Protein AF-A0A949DG26-F1 (afdb_monomer_lite)

Secondary structure (DSSP, 8-state):
----------------------PPPPHHHHHHHHHHHHHHHHHHHHHHHHHHHHHHHHHHHHHHHHHHHHHHHHHHHHSSPPPGGG--TT--EEETTEEEES-PPPPSS--TTSS-EEEEETTTTEEEEEEEES-TT-TTS-SSPPTT-TTTT-EEEEEE--

Structure (mmCIF, N/CA/C/O backbone):
data_AF-A0A949DG26-F1
#
_entry.id   AF-A0A949DG26-F1
#
loop_
_atom_site.group_PDB
_atom_site.id
_atom_site.type_symbol
_atom_site.label_atom_id
_atom_site.label_alt_id
_atom_site.label_comp_id
_atom_site.label_asym_id
_atom_site.label_entity_id
_atom_site.label_seq_id
_atom_site.pdbx_PDB_ins_code
_atom_site.Cartn_x
_atom_site.Cartn_y
_atom_site.Cartn_z
_atom_site.occupancy
_atom_site.B_iso_or_equiv
_atom_site.auth_seq_id
_atom_site.auth_comp_id
_atom_site.auth_asym_id
_atom_site.auth_atom_id
_atom_site.pdbx_PDB_model_num
ATOM 1 N N . MET A 1 1 ? -109.844 -7.809 8.244 1.00 46.94 1 MET A N 1
ATOM 2 C CA . MET A 1 1 ? -109.480 -9.241 8.354 1.00 46.94 1 MET A CA 1
ATOM 3 C C . MET A 1 1 ? -108.054 -9.440 7.848 1.00 46.94 1 MET A C 1
ATOM 5 O O . MET A 1 1 ? -107.765 -8.945 6.774 1.00 46.94 1 MET A O 1
ATOM 9 N N . LYS A 1 2 ? -107.216 -10.126 8.648 1.00 47.28 2 LYS A N 1
ATOM 10 C CA . LYS A 1 2 ? -105.990 -10.901 8.314 1.00 47.28 2 LYS A CA 1
ATOM 11 C C . LYS A 1 2 ? -104.993 -10.264 7.319 1.00 47.28 2 LYS A C 1
ATOM 13 O O . LYS A 1 2 ? -105.236 -10.228 6.126 1.00 47.28 2 LYS A O 1
ATOM 18 N N . LYS A 1 3 ? -103.855 -9.717 7.774 1.00 58.53 3 LYS A N 1
ATOM 19 C CA . LYS A 1 3 ? -102.582 -10.444 8.031 1.00 58.53 3 LYS A CA 1
ATOM 20 C C . LYS A 1 3 ? -102.345 -11.618 7.069 1.00 58.53 3 LYS A C 1
ATOM 22 O O . LYS A 1 3 ? -102.968 -12.656 7.255 1.00 58.53 3 LYS A O 1
ATOM 27 N N . ASN A 1 4 ? -101.363 -11.502 6.173 1.00 44.09 4 ASN A N 1
ATOM 28 C CA . ASN A 1 4 ? -100.144 -12.325 6.207 1.00 44.09 4 ASN A CA 1
ATOM 29 C C . ASN A 1 4 ? -99.336 -12.180 4.916 1.00 44.09 4 ASN A C 1
ATOM 31 O O . ASN A 1 4 ? -99.699 -12.735 3.886 1.00 44.09 4 ASN A O 1
ATOM 35 N N . GLN A 1 5 ? -98.157 -11.583 5.039 1.00 58.50 5 GLN A N 1
ATOM 36 C CA . GLN A 1 5 ? -97.016 -12.001 4.238 1.00 58.50 5 GLN A CA 1
ATOM 37 C C . GLN A 1 5 ? -95.821 -12.096 5.183 1.00 58.50 5 GLN A C 1
ATOM 39 O O . GLN A 1 5 ? -95.075 -11.151 5.421 1.00 58.50 5 GLN A O 1
ATOM 44 N N . LYS A 1 6 ? -95.741 -13.258 5.836 1.00 58.25 6 LYS A N 1
ATOM 45 C CA . LYS A 1 6 ? -94.516 -13.726 6.475 1.00 58.25 6 LYS A CA 1
ATOM 46 C C . LYS A 1 6 ? -93.543 -14.152 5.377 1.00 58.25 6 LYS A C 1
ATOM 48 O O . LYS A 1 6 ? -93.958 -14.682 4.354 1.00 58.25 6 LYS A O 1
ATOM 53 N N . SER A 1 7 ? -92.269 -14.000 5.723 1.00 62.75 7 SER A N 1
ATOM 54 C CA . SER A 1 7 ? -91.075 -14.599 5.129 1.00 62.75 7 SER A CA 1
ATOM 55 C C . SER A 1 7 ? -90.685 -14.108 3.739 1.00 62.75 7 SER A C 1
ATOM 57 O O . SER A 1 7 ? -91.289 -14.496 2.750 1.00 62.75 7 SER A O 1
ATOM 59 N N . ILE A 1 8 ? -89.575 -13.373 3.677 1.00 59.97 8 ILE A N 1
ATOM 60 C CA . ILE A 1 8 ? -88.295 -13.951 3.249 1.00 59.97 8 ILE A CA 1
ATOM 61 C C . ILE A 1 8 ? -87.183 -13.247 4.041 1.00 59.97 8 ILE A C 1
ATOM 63 O O . ILE A 1 8 ? -86.958 -12.047 3.927 1.00 59.97 8 ILE A O 1
ATOM 67 N N . LEU A 1 9 ? -86.530 -14.030 4.895 1.00 66.88 9 LEU A N 1
ATOM 68 C CA . LEU A 1 9 ? -85.245 -13.735 5.514 1.00 66.88 9 LEU A CA 1
ATOM 69 C C . LEU A 1 9 ? -84.156 -14.177 4.532 1.00 66.88 9 LEU A C 1
ATOM 71 O O . LEU A 1 9 ? -84.192 -15.326 4.093 1.00 66.88 9 LEU A O 1
ATOM 75 N N . ARG A 1 10 ? -83.144 -13.347 4.270 1.00 54.38 10 ARG A N 1
ATOM 76 C CA . ARG A 1 10 ? -81.806 -13.838 3.908 1.00 54.38 10 ARG A CA 1
ATOM 77 C C . ARG A 1 10 ? -80.740 -13.009 4.617 1.00 54.38 10 ARG A C 1
ATOM 79 O O . ARG A 1 10 ? -80.402 -11.911 4.203 1.00 54.38 10 ARG A O 1
ATOM 86 N N . GLN A 1 11 ? -80.316 -13.571 5.748 1.00 66.06 11 GLN A N 1
ATOM 87 C CA . GLN A 1 11 ? -78.969 -13.554 6.323 1.00 66.06 11 GLN A CA 1
ATOM 88 C C . GLN A 1 11 ? -78.031 -12.454 5.802 1.00 66.06 11 GLN A C 1
ATOM 90 O O . GLN A 1 11 ? -77.305 -12.649 4.835 1.00 66.06 11 GLN A O 1
ATOM 95 N N . SER A 1 12 ? -77.970 -11.345 6.536 1.00 58.94 12 SER A N 1
ATOM 96 C CA . SER A 1 12 ? -76.734 -10.576 6.661 1.00 58.94 12 SER A CA 1
ATOM 97 C C . SER A 1 12 ? -76.071 -11.038 7.953 1.00 58.94 12 SER A C 1
ATOM 99 O O . SER A 1 12 ? -76.370 -10.525 9.031 1.00 58.94 12 SER A O 1
ATOM 101 N N . SER A 1 13 ? -75.231 -12.068 7.866 1.00 61.41 13 SER A N 1
ATOM 102 C CA . SER A 1 13 ? -74.290 -12.410 8.930 1.00 61.41 13 SER A CA 1
ATOM 103 C C . SER A 1 13 ? -73.319 -11.239 9.084 1.00 61.41 13 SER A C 1
ATOM 105 O O . SER A 1 13 ? -72.335 -11.144 8.352 1.00 61.41 13 SER A O 1
ATOM 107 N N . GLY A 1 14 ? -73.640 -10.313 9.988 1.00 57.19 14 GLY A N 1
ATOM 108 C CA . GLY A 1 14 ? -72.725 -9.262 10.406 1.00 57.19 14 GLY A CA 1
ATOM 109 C C . GLY A 1 14 ? -71.493 -9.918 11.011 1.00 57.19 14 GLY A C 1
ATOM 110 O O . GLY A 1 14 ? -71.581 -10.549 12.061 1.00 57.19 14 GLY A O 1
ATOM 111 N N . GLN A 1 15 ? -70.358 -9.821 10.323 1.00 64.94 15 GLN A N 1
ATOM 112 C CA . GLN A 1 15 ? -69.081 -10.143 10.937 1.00 64.94 15 GLN A CA 1
ATOM 113 C C . GLN A 1 15 ? -68.825 -9.099 12.026 1.00 64.94 15 GLN A C 1
ATOM 115 O O . GLN A 1 15 ? -68.595 -7.928 11.727 1.00 64.94 15 GLN A O 1
ATOM 120 N N . GLU A 1 16 ? -68.901 -9.517 13.292 1.00 59.78 16 GLU A N 1
ATOM 121 C CA . GLU A 1 16 ? -68.384 -8.731 14.410 1.00 59.78 16 GLU A CA 1
ATOM 122 C C . GLU A 1 16 ? -66.893 -8.482 14.170 1.00 59.78 16 GLU A C 1
ATOM 124 O O . GLU A 1 16 ? -66.065 -9.392 14.273 1.00 59.78 16 GLU A O 1
ATOM 129 N N . ILE A 1 17 ? -66.539 -7.238 13.849 1.00 68.44 17 ILE A N 1
ATOM 130 C CA . ILE A 1 17 ? -65.149 -6.794 13.852 1.00 68.44 17 ILE A CA 1
ATOM 131 C C . ILE A 1 17 ? -64.696 -6.823 15.312 1.00 68.44 17 ILE A C 1
ATOM 133 O O . ILE A 1 17 ? -64.962 -5.901 16.083 1.00 68.44 17 ILE A O 1
ATOM 137 N N . LYS A 1 18 ? -64.045 -7.923 15.713 1.00 67.38 18 LYS A N 1
ATOM 138 C CA . LYS A 1 18 ? -63.362 -8.029 17.005 1.00 67.38 18 LYS A CA 1
ATOM 139 C C . LYS A 1 18 ? -62.350 -6.894 1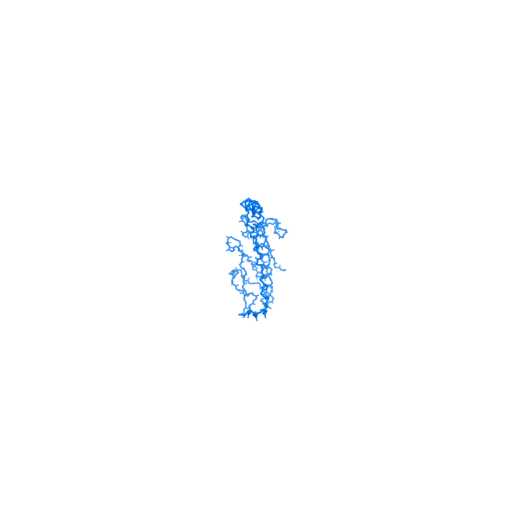7.083 1.00 67.38 18 LYS A C 1
ATOM 141 O O . LYS A 1 18 ? -61.307 -6.937 16.435 1.00 67.38 18 LYS A O 1
ATOM 146 N N . ASN A 1 19 ? -62.683 -5.890 17.887 1.00 67.88 19 ASN A N 1
ATOM 147 C CA . ASN A 1 19 ? -61.826 -4.757 18.183 1.00 67.88 19 ASN A CA 1
ATOM 148 C C . ASN A 1 19 ? -60.618 -5.282 18.976 1.00 67.88 19 ASN A C 1
ATOM 150 O O . ASN A 1 19 ? -60.667 -5.441 20.197 1.00 67.88 19 ASN A O 1
ATOM 154 N N . GLN A 1 20 ? -59.561 -5.665 18.261 1.00 73.56 20 GLN A N 1
ATOM 155 C CA . GLN A 1 20 ? -58.284 -6.050 18.846 1.00 73.56 20 GLN A CA 1
ATOM 156 C C . GLN A 1 20 ? -57.747 -4.806 19.553 1.00 73.56 20 GLN A C 1
ATOM 158 O O . GLN A 1 20 ? -57.401 -3.817 18.908 1.00 73.56 20 GLN A O 1
ATOM 163 N N . LYS A 1 21 ? -57.749 -4.811 20.891 1.00 74.31 21 LYS A N 1
ATOM 164 C CA . LYS A 1 21 ? -57.150 -3.725 21.666 1.00 74.31 21 LYS A CA 1
ATOM 165 C C . LYS A 1 21 ? -55.668 -3.671 21.313 1.00 74.31 21 LYS A C 1
ATOM 167 O O . LYS A 1 21 ? -54.922 -4.571 21.689 1.00 74.31 21 LYS A O 1
ATOM 172 N N . PHE A 1 22 ? -55.257 -2.622 20.610 1.00 69.50 22 PHE A N 1
ATOM 173 C CA . PHE A 1 22 ? -53.847 -2.316 20.426 1.00 69.50 22 PHE A CA 1
ATOM 174 C C . PHE A 1 22 ? -53.247 -2.034 21.802 1.00 69.50 22 PHE A C 1
ATOM 176 O O . PHE A 1 22 ? -53.587 -1.049 22.457 1.00 69.50 22 PHE A O 1
ATOM 183 N N . GLN A 1 23 ? -52.410 -2.953 22.271 1.00 79.69 23 GLN A N 1
ATOM 184 C CA . GLN A 1 23 ? -51.613 -2.754 23.470 1.00 79.69 23 GLN A CA 1
ATOM 185 C C . GLN A 1 23 ? -50.485 -1.781 23.109 1.00 79.69 23 GLN A C 1
ATOM 187 O O . GLN A 1 23 ? -49.727 -2.027 22.173 1.00 79.69 23 GLN A O 1
ATOM 192 N N . GLY A 1 24 ? -50.435 -0.637 23.793 1.00 80.19 24 GLY A N 1
ATOM 193 C CA . GLY A 1 24 ? -49.358 0.341 23.648 1.00 80.19 24 GLY A CA 1
ATOM 194 C C . GLY A 1 24 ? -48.145 -0.042 24.493 1.00 80.19 24 GLY A C 1
ATOM 195 O O . GLY A 1 24 ? -48.296 -0.673 25.538 1.00 80.19 24 GLY A O 1
ATOM 196 N N . PHE A 1 25 ? -46.955 0.363 24.049 1.00 82.62 25 PHE A N 1
ATOM 197 C CA . PHE A 1 25 ? -45.717 0.210 24.813 1.00 82.62 25 PHE A CA 1
ATOM 198 C C . PHE A 1 25 ? -45.762 1.003 26.120 1.00 82.62 25 PHE A C 1
ATOM 200 O O . PHE A 1 25 ? -46.283 2.120 26.178 1.00 82.62 25 PHE A O 1
ATOM 207 N N . THR A 1 26 ? -45.172 0.440 27.169 1.00 91.50 26 THR A N 1
ATOM 208 C CA . THR A 1 26 ? -44.994 1.126 28.449 1.00 91.50 26 THR A CA 1
ATOM 209 C C . THR A 1 26 ? -43.766 2.045 28.415 1.00 91.50 26 THR A C 1
ATOM 211 O O . THR A 1 26 ? -42.779 1.785 27.724 1.00 91.50 26 THR A O 1
ATOM 214 N N . LEU A 1 27 ? -43.785 3.127 29.203 1.00 91.00 27 LEU A N 1
ATOM 215 C CA . LEU A 1 27 ? -42.625 4.022 29.344 1.00 91.00 27 LEU A CA 1
ATOM 216 C C . LEU A 1 27 ? -41.392 3.289 29.891 1.00 91.00 27 LEU A C 1
ATOM 218 O O . LEU A 1 27 ? -40.266 3.606 29.513 1.00 91.00 27 LEU A O 1
ATOM 222 N N . ILE A 1 28 ? -41.607 2.298 30.760 1.00 94.00 28 ILE A N 1
ATOM 223 C CA . ILE A 1 28 ? -40.530 1.497 31.342 1.00 94.00 28 ILE A CA 1
ATOM 224 C C . ILE A 1 28 ? -39.882 0.574 30.301 1.00 94.00 28 ILE A C 1
ATOM 226 O O . ILE A 1 28 ? -38.660 0.445 30.300 1.00 94.00 28 ILE A O 1
ATOM 230 N N . GLU A 1 29 ? -40.657 -0.001 29.372 1.00 91.31 29 GLU A N 1
ATOM 231 C CA . GLU A 1 29 ? -40.110 -0.800 28.264 1.00 91.31 29 GLU A CA 1
ATOM 232 C C . GLU A 1 29 ? -39.201 0.041 27.372 1.00 91.31 29 GLU A C 1
ATOM 234 O O . GLU A 1 29 ? -38.094 -0.387 27.049 1.00 91.31 29 GLU A O 1
ATOM 239 N N . LEU A 1 30 ? -39.613 1.265 27.032 1.00 92.31 30 LEU A N 1
ATOM 240 C CA . LEU A 1 30 ? -38.771 2.164 26.243 1.00 92.31 30 LEU A CA 1
ATOM 241 C C . LEU A 1 30 ? -37.500 2.570 27.011 1.00 92.31 30 LEU A C 1
ATOM 243 O O . LEU A 1 30 ? -36.416 2.626 26.430 1.00 92.31 30 LEU A O 1
ATOM 247 N N . LEU A 1 31 ? -37.618 2.815 28.320 1.00 94.00 31 LEU A N 1
ATOM 248 C CA . LEU A 1 31 ? -36.500 3.221 29.173 1.00 94.00 31 LEU A CA 1
ATOM 249 C C . LEU A 1 31 ? -35.423 2.134 29.254 1.00 94.00 31 LEU A C 1
ATOM 251 O O . LEU A 1 31 ? -34.239 2.426 29.100 1.00 94.00 31 LEU A O 1
ATOM 255 N N . VAL A 1 32 ? -35.813 0.873 29.442 1.00 95.25 32 VAL A N 1
ATOM 256 C CA . VAL A 1 32 ? -34.854 -0.240 29.483 1.00 95.25 32 VAL A CA 1
ATOM 257 C C . VAL A 1 32 ? -34.152 -0.414 28.130 1.00 95.25 32 VAL A C 1
ATOM 259 O O . VAL A 1 32 ? -32.944 -0.648 28.091 1.00 95.25 32 VAL A O 1
ATOM 262 N N . VAL A 1 33 ? -34.863 -0.230 27.014 1.00 95.38 33 VAL A N 1
ATOM 263 C CA . VAL A 1 33 ? -34.288 -0.368 25.665 1.00 95.38 33 VAL A CA 1
ATOM 264 C C . VAL A 1 33 ? -33.201 0.674 25.395 1.00 95.38 33 VAL A C 1
ATOM 266 O O . VAL A 1 33 ? -32.113 0.310 24.948 1.00 95.38 33 VAL A O 1
ATOM 269 N N . ILE A 1 34 ? -33.440 1.952 25.704 1.00 95.19 34 ILE A N 1
ATOM 270 C CA . ILE A 1 34 ? -32.424 2.997 25.481 1.00 95.19 34 ILE A CA 1
ATOM 271 C C . ILE A 1 34 ? -31.197 2.810 26.381 1.00 95.19 34 ILE A C 1
ATOM 273 O O . ILE A 1 34 ? -30.082 3.111 25.958 1.00 95.19 34 ILE A O 1
ATOM 277 N N . VAL A 1 35 ? -31.379 2.253 27.585 1.00 96.19 35 VAL A N 1
ATOM 278 C CA . VAL A 1 35 ? -30.273 1.905 28.487 1.00 96.19 35 VAL A CA 1
ATOM 279 C C . VAL A 1 35 ? -29.420 0.790 27.882 1.00 96.19 35 VAL A C 1
ATOM 281 O O . VAL A 1 35 ? -28.200 0.928 27.808 1.00 96.19 35 VAL A O 1
ATOM 284 N N . ILE A 1 36 ? -30.039 -0.285 27.381 1.00 95.25 36 ILE A N 1
ATOM 285 C CA . ILE A 1 36 ? -29.313 -1.395 26.743 1.00 95.25 36 ILE A CA 1
ATOM 286 C C . ILE A 1 36 ? -28.573 -0.914 25.486 1.00 95.25 36 ILE A C 1
ATOM 288 O O . ILE A 1 36 ? -27.398 -1.238 25.308 1.00 95.25 36 ILE A O 1
ATOM 292 N N . ILE A 1 37 ? -29.218 -0.103 24.639 1.00 95.12 37 ILE A N 1
ATOM 293 C CA . ILE A 1 37 ? -28.587 0.468 23.438 1.00 95.12 37 ILE A CA 1
ATOM 294 C C . ILE A 1 37 ? -27.411 1.377 23.826 1.00 95.12 37 ILE A C 1
ATOM 296 O O . ILE A 1 37 ? -26.352 1.296 23.202 1.00 95.12 37 ILE A O 1
ATOM 300 N N . GLY A 1 38 ? -27.545 2.192 24.877 1.00 94.69 38 GLY A N 1
ATOM 301 C CA . GLY A 1 38 ? -26.464 3.040 25.387 1.00 94.69 38 GLY A CA 1
ATOM 302 C C . GLY A 1 38 ? -25.243 2.236 25.846 1.00 94.69 38 GLY A C 1
ATOM 303 O O . GLY A 1 38 ? -24.111 2.544 25.477 1.00 94.69 38 GLY A O 1
ATOM 304 N N . VAL A 1 39 ? -25.465 1.141 26.578 1.00 93.19 39 VAL A N 1
ATOM 305 C CA . VAL A 1 39 ? -24.379 0.244 27.000 1.00 93.19 39 VAL A CA 1
ATOM 306 C C . VAL A 1 39 ? -23.737 -0.439 25.789 1.00 93.19 39 VAL A C 1
ATOM 308 O O . VAL A 1 39 ? -22.516 -0.412 25.649 1.00 93.19 39 VAL A O 1
ATOM 311 N N . MET A 1 40 ? -24.532 -0.991 24.869 1.00 94.25 40 MET A N 1
ATOM 312 C CA . MET A 1 40 ? -24.018 -1.677 23.675 1.00 94.25 40 MET A CA 1
ATOM 313 C C . MET A 1 40 ? -23.202 -0.756 22.764 1.00 94.25 40 MET A C 1
ATOM 315 O O . MET A 1 40 ? -22.119 -1.129 22.315 1.00 94.25 40 MET A O 1
ATOM 319 N N . THR A 1 41 ? -23.682 0.462 22.519 1.00 91.19 41 THR A N 1
ATOM 320 C CA . THR A 1 41 ? -22.998 1.436 21.652 1.00 91.19 41 THR A CA 1
ATOM 321 C C . THR A 1 41 ? -21.632 1.857 22.194 1.00 91.19 41 THR A C 1
ATOM 323 O O . THR A 1 41 ? -20.705 2.044 21.403 1.00 91.19 41 THR A O 1
ATOM 326 N N . SER A 1 42 ? -21.459 1.913 23.520 1.00 88.56 42 SER A N 1
ATOM 327 C CA . SER A 1 42 ? -20.172 2.255 24.140 1.00 88.56 42 SER A CA 1
ATOM 328 C C . SER A 1 42 ? -19.051 1.248 23.817 1.00 88.56 42 SER A C 1
ATOM 330 O O . SER A 1 42 ? -17.932 1.652 23.499 1.00 88.56 42 SER A O 1
ATOM 332 N N . PHE A 1 43 ? -19.351 -0.057 23.799 1.00 86.31 43 PHE A N 1
ATOM 333 C CA . PHE A 1 43 ? -18.373 -1.111 23.492 1.00 86.31 43 PHE A CA 1
ATOM 334 C C . PHE A 1 43 ? -17.999 -1.190 22.005 1.00 86.31 43 PHE A C 1
ATOM 336 O O . PHE A 1 43 ? -16.881 -1.580 21.655 1.00 86.31 43 PHE A O 1
ATOM 343 N N . LEU A 1 44 ? -18.927 -0.835 21.114 1.00 85.19 44 LEU A N 1
ATOM 344 C CA . LEU A 1 44 ? -18.708 -0.923 19.669 1.00 85.19 44 LEU A CA 1
ATOM 345 C C . LEU A 1 44 ? -17.707 0.126 19.168 1.00 85.19 44 LEU A C 1
ATOM 347 O O . LEU A 1 44 ? -16.922 -0.157 18.260 1.00 85.19 44 LEU A O 1
ATOM 351 N N . MET A 1 45 ? -17.696 1.317 19.772 1.00 81.75 45 MET A N 1
ATOM 352 C CA . MET A 1 45 ? -16.895 2.445 19.288 1.00 81.75 45 MET A CA 1
ATOM 353 C C . MET A 1 45 ? -15.381 2.183 19.354 1.00 81.75 45 MET A C 1
ATOM 355 O O . MET A 1 45 ? -14.648 2.526 18.426 1.00 81.75 45 MET A O 1
ATOM 359 N N . THR A 1 46 ? -14.899 1.536 20.418 1.00 75.81 46 THR A N 1
ATOM 360 C CA . THR A 1 46 ? -13.461 1.289 20.626 1.00 75.81 46 THR A CA 1
ATOM 361 C C . THR A 1 46 ? -12.895 0.264 19.641 1.00 75.81 46 THR A C 1
ATOM 363 O O . THR A 1 46 ? -11.800 0.445 19.110 1.00 75.81 46 THR A O 1
ATOM 366 N N . ASN A 1 47 ? -13.659 -0.782 19.321 1.00 77.19 47 ASN A N 1
ATOM 367 C CA . ASN A 1 47 ? -13.242 -1.829 18.384 1.00 77.19 47 ASN A CA 1
ATOM 368 C C . ASN A 1 47 ? -13.253 -1.356 16.922 1.00 77.19 47 ASN A C 1
ATOM 370 O O . ASN A 1 47 ? -12.451 -1.810 16.101 1.00 77.19 47 ASN A O 1
ATOM 374 N N . TYR A 1 48 ? -14.142 -0.420 16.591 1.00 83.62 48 TYR A N 1
ATOM 375 C CA . TYR A 1 48 ? -14.361 0.038 15.223 1.00 83.62 48 TYR A CA 1
ATOM 376 C C . TYR A 1 48 ? -13.134 0.723 14.593 1.00 83.62 48 TYR A C 1
ATOM 378 O O . TYR A 1 48 ? -12.832 0.509 13.415 1.00 83.62 48 TYR A O 1
ATOM 386 N N . ILE A 1 49 ? -12.378 1.498 15.377 1.00 84.62 49 ILE A N 1
ATOM 387 C CA . ILE A 1 49 ? -11.195 2.233 14.894 1.00 84.62 49 ILE A CA 1
ATOM 388 C C . ILE A 1 49 ? -10.100 1.262 14.426 1.00 84.62 49 ILE A C 1
ATOM 390 O O . ILE A 1 49 ? -9.558 1.417 13.329 1.00 84.62 49 ILE A O 1
ATOM 394 N N . GLY A 1 50 ? -9.824 0.215 15.209 1.00 86.44 50 GLY A N 1
ATOM 395 C CA . GLY A 1 50 ? -8.806 -0.786 14.877 1.00 86.44 50 GLY A CA 1
ATOM 396 C C . GLY A 1 50 ? -9.157 -1.634 13.649 1.00 86.44 50 GLY A C 1
ATOM 397 O O . GLY A 1 50 ? -8.268 -2.098 12.935 1.00 86.44 50 GLY A O 1
ATOM 398 N N . VAL A 1 51 ? -10.448 -1.837 13.365 1.00 89.19 51 VAL A N 1
ATOM 399 C CA . VAL A 1 51 ? -10.894 -2.507 12.130 1.00 89.19 51 VAL A CA 1
ATOM 400 C C . VAL A 1 51 ? -10.642 -1.620 10.912 1.00 89.19 51 VAL A C 1
ATOM 402 O O . VAL A 1 51 ? -10.098 -2.100 9.920 1.00 89.19 51 VAL A O 1
ATOM 405 N N . ARG A 1 52 ? -10.960 -0.321 10.991 1.00 90.56 52 ARG A N 1
ATOM 406 C CA . ARG A 1 52 ? -10.694 0.619 9.890 1.00 90.56 52 ARG A CA 1
ATOM 407 C C . ARG A 1 52 ? -9.204 0.734 9.568 1.00 90.56 52 ARG A C 1
ATOM 409 O O . ARG A 1 52 ? -8.855 0.729 8.393 1.00 90.56 52 ARG A O 1
ATOM 416 N N . ILE A 1 53 ? -8.349 0.795 10.590 1.00 90.25 53 ILE A N 1
ATOM 417 C CA . ILE A 1 53 ? -6.884 0.804 10.437 1.00 90.25 53 ILE A CA 1
ATOM 418 C C . ILE A 1 53 ? -6.417 -0.429 9.652 1.00 90.25 53 ILE A C 1
ATOM 420 O O . ILE A 1 53 ? -5.814 -0.296 8.590 1.00 90.25 53 ILE A O 1
ATOM 424 N N . ARG A 1 54 ? -6.794 -1.632 10.107 1.00 91.50 54 ARG A N 1
ATOM 425 C CA . ARG A 1 54 ? -6.424 -2.889 9.437 1.00 91.50 54 ARG A CA 1
ATOM 426 C C . ARG A 1 54 ? -6.960 -2.972 8.009 1.00 91.50 54 ARG A C 1
ATOM 428 O O . ARG A 1 54 ? -6.259 -3.449 7.126 1.00 91.50 54 ARG A O 1
ATOM 435 N N . SER A 1 55 ? -8.179 -2.490 7.770 1.00 94.12 55 SER A N 1
ATOM 436 C CA . SER A 1 55 ? -8.764 -2.452 6.426 1.00 94.12 55 SER A CA 1
ATOM 437 C C . SER A 1 55 ? -7.956 -1.570 5.473 1.00 94.12 55 SER A C 1
ATOM 439 O O . SER A 1 55 ? -7.724 -1.975 4.336 1.00 94.12 55 SER A O 1
ATOM 441 N N . ARG A 1 56 ? -7.512 -0.388 5.922 1.00 93.06 56 ARG A N 1
ATOM 442 C CA . ARG A 1 56 ? -6.660 0.491 5.110 1.00 93.06 56 ARG A CA 1
ATOM 443 C C . ARG A 1 56 ? -5.296 -0.139 4.860 1.00 93.06 56 ARG A C 1
ATOM 445 O O . ARG A 1 56 ? -4.840 -0.126 3.728 1.00 93.06 56 ARG A O 1
ATOM 452 N N . ASP A 1 57 ? -4.685 -0.764 5.861 1.00 92.81 57 ASP A N 1
ATOM 453 C CA . ASP A 1 57 ? -3.397 -1.449 5.688 1.00 92.81 57 ASP A CA 1
ATOM 454 C C . ASP A 1 57 ? -3.480 -2.625 4.704 1.00 92.81 57 ASP A C 1
ATOM 456 O O . ASP A 1 57 ? -2.585 -2.815 3.882 1.00 92.81 57 ASP A O 1
ATOM 460 N N . VAL A 1 58 ? -4.572 -3.395 4.727 1.00 95.06 58 VAL A N 1
ATOM 461 C CA . VAL A 1 58 ? -4.828 -4.438 3.720 1.00 95.06 58 VAL A CA 1
ATOM 462 C C . VAL A 1 58 ? -4.946 -3.828 2.323 1.00 95.06 58 VAL A C 1
ATOM 464 O O . VAL A 1 58 ? -4.338 -4.347 1.386 1.00 95.06 58 VAL A O 1
ATOM 467 N N . GLN A 1 59 ? -5.666 -2.711 2.189 1.00 95.44 59 GLN A N 1
ATOM 468 C CA . GLN A 1 59 ? -5.770 -1.988 0.924 1.00 95.44 59 GLN A CA 1
ATOM 469 C C . GLN A 1 59 ? -4.393 -1.513 0.434 1.00 95.44 59 GLN A C 1
ATOM 471 O O . GLN A 1 59 ? -4.022 -1.837 -0.688 1.00 95.44 59 GLN A O 1
ATOM 476 N N . ARG A 1 60 ? -3.581 -0.879 1.293 1.00 93.62 60 ARG A N 1
ATOM 477 C CA . ARG A 1 60 ? -2.208 -0.451 0.961 1.00 93.62 60 ARG A CA 1
ATOM 478 C C . ARG A 1 60 ? -1.353 -1.590 0.419 1.00 93.62 60 ARG A C 1
ATOM 480 O O . ARG A 1 60 ? -0.698 -1.444 -0.609 1.00 93.62 60 ARG A O 1
ATOM 487 N N . LYS A 1 61 ? -1.384 -2.746 1.084 1.00 94.38 61 LYS A N 1
ATOM 488 C CA . LYS A 1 61 ? -0.638 -3.938 0.653 1.00 94.38 61 LYS A CA 1
ATOM 489 C C . LYS A 1 61 ? -1.129 -4.467 -0.698 1.00 94.38 61 LYS A C 1
ATOM 491 O O . LYS A 1 61 ? -0.314 -4.890 -1.516 1.00 94.38 61 LYS A O 1
ATOM 496 N N . SER A 1 62 ? -2.439 -4.443 -0.939 1.00 96.56 62 SER A N 1
ATOM 497 C CA . SER A 1 62 ? -3.036 -4.832 -2.223 1.00 96.56 62 SER A CA 1
ATOM 498 C C . SER A 1 62 ? -2.655 -3.867 -3.346 1.00 96.56 62 SER A C 1
ATOM 500 O O . SER A 1 62 ? -2.298 -4.295 -4.443 1.00 96.56 62 SER A O 1
ATOM 502 N N . ASP A 1 63 ? -2.691 -2.565 -3.079 1.00 95.88 63 ASP A N 1
ATOM 503 C CA . ASP A 1 63 ? -2.358 -1.522 -4.047 1.00 95.88 63 ASP A CA 1
ATOM 504 C C . ASP A 1 63 ? -0.892 -1.621 -4.475 1.00 95.88 63 ASP A C 1
ATOM 506 O O . ASP A 1 63 ? -0.608 -1.655 -5.673 1.00 95.88 63 ASP A O 1
ATOM 510 N N . LEU A 1 64 ? 0.038 -1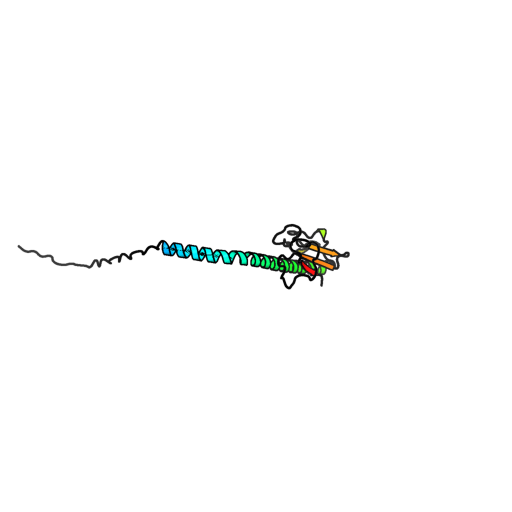.814 -3.532 1.00 94.88 64 LEU A N 1
ATOM 511 C CA . LEU A 1 64 ? 1.449 -2.022 -3.870 1.00 94.88 64 LEU A CA 1
ATOM 512 C C . LEU A 1 64 ? 1.692 -3.269 -4.732 1.00 94.88 64 LEU A C 1
ATOM 514 O O . LEU A 1 64 ? 2.539 -3.230 -5.621 1.00 94.88 64 LEU A O 1
ATOM 518 N N . ARG A 1 65 ? 0.945 -4.362 -4.524 1.00 96.00 65 ARG A N 1
ATOM 519 C CA . ARG A 1 65 ? 1.053 -5.570 -5.368 1.00 96.00 65 ARG A CA 1
ATOM 520 C C . ARG A 1 65 ? 0.532 -5.345 -6.787 1.00 96.00 65 ARG A C 1
ATOM 522 O O . ARG A 1 65 ? 1.107 -5.868 -7.743 1.00 96.00 65 ARG A O 1
ATOM 529 N N . GLN A 1 66 ? -0.537 -4.564 -6.932 1.00 96.00 66 GLN A N 1
ATOM 530 C CA . GLN A 1 66 ? -1.057 -4.171 -8.245 1.00 96.00 66 GLN A CA 1
ATOM 531 C C . GLN A 1 66 ? -0.044 -3.295 -8.988 1.00 96.00 66 GLN A C 1
ATOM 533 O O . GLN A 1 66 ? 0.241 -3.547 -10.157 1.00 96.00 66 GLN A O 1
ATOM 538 N N . ILE A 1 67 ? 0.555 -2.324 -8.291 1.00 95.25 67 ILE A N 1
ATOM 539 C CA . ILE A 1 67 ? 1.615 -1.475 -8.842 1.00 95.25 67 ILE A CA 1
ATOM 540 C C . ILE A 1 67 ? 2.827 -2.324 -9.243 1.00 95.25 67 ILE A C 1
ATOM 542 O O . 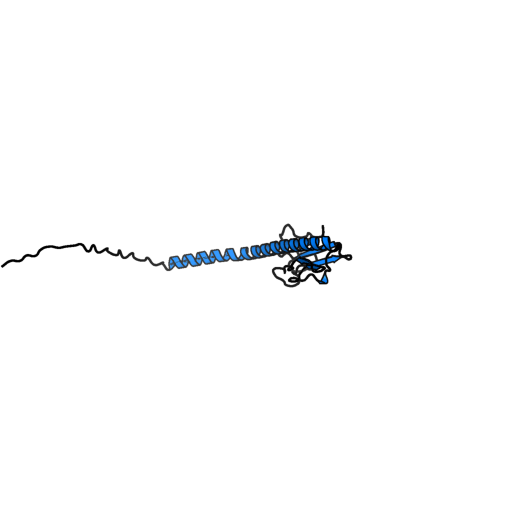ILE A 1 67 ? 3.298 -2.194 -10.366 1.00 95.25 67 ILE A O 1
ATOM 546 N N . GLN A 1 68 ? 3.301 -3.225 -8.375 1.00 95.56 68 GLN A N 1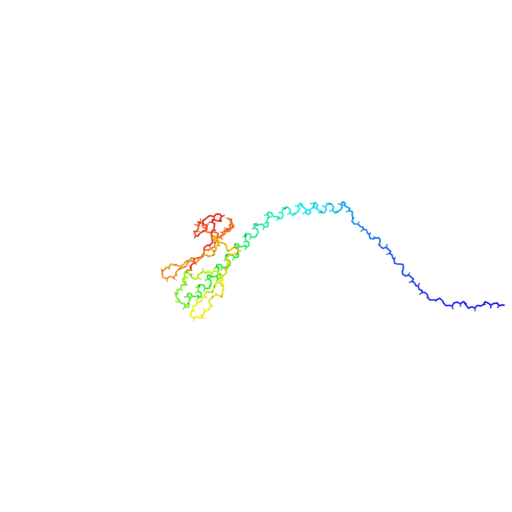
ATOM 547 C CA . GLN A 1 68 ? 4.394 -4.153 -8.691 1.00 95.56 68 GLN A CA 1
ATOM 548 C C . GLN A 1 68 ? 4.112 -4.928 -9.981 1.00 95.56 68 GLN A C 1
ATOM 550 O O . GLN A 1 68 ? 4.946 -4.937 -10.876 1.00 95.56 68 GLN A O 1
ATOM 555 N N . SER A 1 69 ? 2.917 -5.504 -10.125 1.00 95.88 69 SER A N 1
ATOM 556 C CA . SER A 1 69 ? 2.549 -6.243 -11.342 1.00 95.88 69 SER A CA 1
ATOM 557 C C . SER A 1 69 ? 2.634 -5.365 -12.599 1.00 95.88 69 SER A C 1
ATOM 559 O O . SER A 1 69 ? 3.125 -5.812 -13.633 1.00 95.88 69 SER A O 1
ATOM 561 N N . ALA A 1 70 ? 2.210 -4.101 -12.513 1.00 95.19 70 ALA A N 1
ATOM 562 C CA . ALA A 1 70 ? 2.332 -3.149 -13.617 1.00 95.19 70 ALA A CA 1
ATOM 563 C C . ALA A 1 70 ? 3.786 -2.761 -13.925 1.00 95.19 70 ALA A C 1
ATOM 565 O O . ALA A 1 70 ? 4.145 -2.626 -15.094 1.00 95.19 70 ALA A O 1
ATOM 566 N N . LEU A 1 71 ? 4.626 -2.605 -12.899 1.00 94.81 71 LEU A N 1
ATOM 567 C CA . LEU A 1 71 ? 6.054 -2.326 -13.060 1.00 94.81 71 LEU A CA 1
ATOM 568 C C . LEU A 1 71 ? 6.786 -3.492 -13.734 1.00 94.81 71 LEU A C 1
ATOM 570 O O . LEU A 1 71 ? 7.630 -3.251 -14.594 1.00 94.81 71 LEU A O 1
ATOM 574 N N . GLU A 1 72 ? 6.437 -4.736 -13.398 1.00 95.00 72 GLU A N 1
ATOM 575 C CA . GLU A 1 72 ? 7.006 -5.918 -14.056 1.00 95.00 72 GLU A CA 1
ATOM 576 C C . GLU A 1 72 ? 6.609 -5.992 -15.534 1.00 95.00 72 GLU A C 1
ATOM 578 O O . GLU A 1 72 ? 7.463 -6.230 -16.387 1.00 95.00 72 GLU A O 1
ATOM 583 N N . MET A 1 73 ? 5.339 -5.721 -15.866 1.00 95.31 73 MET A N 1
ATOM 584 C CA . MET A 1 73 ? 4.907 -5.642 -17.268 1.00 95.31 73 MET A CA 1
ATOM 585 C C . MET A 1 73 ? 5.650 -4.531 -18.021 1.00 95.31 73 MET A C 1
ATOM 587 O O . MET A 1 73 ? 6.150 -4.761 -19.117 1.00 95.31 73 MET A O 1
ATOM 591 N N . TYR A 1 74 ? 5.790 -3.349 -17.410 1.00 95.06 74 TYR A N 1
ATOM 592 C CA . TYR A 1 74 ? 6.546 -2.241 -17.995 1.00 95.06 74 TYR A CA 1
ATOM 593 C C . TYR A 1 74 ? 7.998 -2.638 -18.281 1.00 95.06 74 TYR A C 1
ATOM 595 O O . TYR A 1 74 ? 8.513 -2.390 -19.371 1.00 95.06 74 TYR A O 1
ATOM 603 N N . ARG A 1 75 ? 8.671 -3.273 -17.315 1.00 94.62 75 ARG A N 1
ATOM 604 C CA . ARG A 1 75 ? 10.059 -3.714 -17.477 1.00 94.62 75 ARG A CA 1
ATOM 605 C C . ARG A 1 75 ? 10.197 -4.799 -18.537 1.00 94.62 75 ARG A C 1
ATOM 607 O O . ARG A 1 75 ? 11.197 -4.788 -19.249 1.00 94.62 75 ARG A O 1
ATOM 614 N N . SER A 1 76 ? 9.237 -5.715 -18.642 1.00 94.94 76 SER A N 1
ATOM 615 C CA . SER A 1 76 ? 9.242 -6.758 -19.674 1.00 94.94 76 SER A CA 1
ATOM 616 C C . SER A 1 76 ? 9.329 -6.163 -21.084 1.00 94.94 76 SER A C 1
ATOM 618 O O . SER A 1 76 ? 10.050 -6.697 -21.924 1.00 94.94 76 SER A O 1
ATOM 620 N N . ASP A 1 77 ? 8.658 -5.034 -21.321 1.00 95.00 77 ASP A N 1
ATOM 621 C CA . ASP A 1 77 ? 8.580 -4.412 -22.646 1.00 95.00 77 ASP A CA 1
ATOM 622 C C . ASP A 1 77 ? 9.669 -3.349 -22.878 1.00 95.00 77 ASP A C 1
ATOM 624 O O . ASP A 1 77 ? 10.205 -3.230 -23.979 1.00 95.00 77 ASP A O 1
ATOM 628 N N . VAL A 1 78 ? 10.022 -2.571 -21.848 1.00 93.69 78 VAL A N 1
ATOM 629 C CA . VAL A 1 78 ? 10.965 -1.437 -21.951 1.00 93.69 78 VAL A CA 1
ATOM 630 C C . VAL A 1 78 ? 12.400 -1.825 -21.555 1.00 93.69 78 VAL A C 1
ATOM 632 O O . VAL A 1 78 ? 13.355 -1.141 -21.913 1.00 93.69 78 VAL A O 1
ATOM 635 N N . GLY A 1 79 ? 12.581 -2.920 -20.812 1.00 92.94 79 GLY A N 1
ATOM 636 C CA . GLY A 1 79 ? 13.876 -3.409 -20.316 1.00 92.94 79 GLY A CA 1
ATOM 637 C C . GLY A 1 79 ? 14.364 -2.760 -19.013 1.00 92.94 79 GLY A C 1
ATOM 638 O O . GLY A 1 79 ? 15.319 -3.238 -18.402 1.00 92.94 79 GLY A O 1
ATOM 639 N N . MET A 1 80 ? 13.696 -1.705 -18.549 1.00 93.62 80 MET A N 1
ATOM 640 C CA . MET A 1 80 ? 13.992 -0.962 -17.317 1.00 93.62 80 MET A CA 1
ATOM 641 C C . MET A 1 80 ? 12.688 -0.542 -16.638 1.00 93.62 80 MET A C 1
ATOM 643 O O . MET A 1 80 ? 11.647 -0.493 -17.288 1.00 93.62 80 MET A O 1
ATOM 647 N N . TYR A 1 81 ? 12.729 -0.227 -15.346 1.00 94.38 81 TYR A N 1
ATOM 648 C CA . TYR A 1 81 ? 11.582 0.332 -14.632 1.00 94.38 81 TYR A CA 1
ATOM 649 C C . TYR A 1 81 ? 11.393 1.834 -14.933 1.00 94.38 81 TYR A C 1
ATOM 651 O O . TYR A 1 81 ? 12.352 2.506 -15.331 1.00 94.38 81 TYR A O 1
ATOM 659 N N . PRO A 1 82 ? 10.177 2.385 -14.742 1.00 91.81 82 PRO A N 1
ATOM 660 C CA . PRO A 1 82 ? 9.905 3.812 -14.917 1.00 91.81 82 PRO A CA 1
ATOM 661 C C . PRO A 1 82 ? 10.740 4.694 -13.982 1.00 91.81 82 PRO A C 1
ATOM 663 O O . PRO A 1 82 ? 11.118 4.273 -12.888 1.00 91.81 82 PRO A O 1
ATOM 666 N N . ASP A 1 83 ? 10.968 5.947 -14.367 1.00 87.62 83 ASP A N 1
ATOM 667 C CA . ASP A 1 83 ? 11.599 6.926 -13.482 1.00 87.62 83 ASP A CA 1
ATOM 668 C C . ASP A 1 83 ? 10.702 7.306 -12.294 1.00 87.62 83 ASP A C 1
ATOM 670 O O . ASP A 1 83 ? 9.472 7.341 -12.373 1.00 87.62 83 ASP A O 1
ATOM 674 N N . THR A 1 84 ? 11.342 7.645 -11.175 1.00 80.94 84 THR A N 1
ATOM 675 C CA . THR A 1 84 ? 10.670 7.970 -9.906 1.00 80.94 84 THR A CA 1
ATOM 676 C C . THR A 1 84 ? 9.803 9.216 -9.963 1.00 80.94 84 THR A C 1
ATOM 678 O O . THR A 1 84 ? 8.768 9.283 -9.301 1.00 80.94 84 THR A O 1
ATOM 681 N N . VAL A 1 85 ? 10.210 10.194 -10.771 1.00 67.44 85 VAL A N 1
ATOM 682 C CA . VAL A 1 85 ? 9.577 11.515 -10.875 1.00 67.44 85 VAL A CA 1
ATOM 683 C C . VAL A 1 85 ? 8.129 11.467 -11.364 1.00 67.44 85 VAL A C 1
ATOM 685 O O . VAL A 1 85 ? 7.382 12.411 -11.124 1.00 67.44 85 VAL A O 1
ATOM 688 N N . SER A 1 86 ? 7.708 10.376 -12.005 1.00 64.19 86 SER A N 1
ATOM 689 C CA . SER A 1 86 ? 6.350 10.225 -12.543 1.00 64.19 86 SER A CA 1
ATOM 690 C C . SER A 1 86 ? 5.395 9.473 -11.613 1.00 64.19 86 SER A C 1
ATOM 692 O O . SER A 1 86 ? 4.205 9.371 -11.920 1.00 64.19 86 SER A O 1
ATOM 694 N N . PHE A 1 87 ? 5.878 8.959 -10.478 1.00 80.56 87 PHE A N 1
ATOM 695 C CA . PHE A 1 87 ? 5.059 8.168 -9.567 1.00 80.56 87 PHE A CA 1
ATOM 696 C C . PHE A 1 87 ? 4.236 9.062 -8.633 1.00 80.56 87 PHE A C 1
ATOM 698 O O . PHE A 1 87 ? 4.617 9.355 -7.500 1.00 80.56 87 PHE A O 1
ATOM 705 N N . VAL A 1 88 ? 3.088 9.502 -9.137 1.00 85.19 88 VAL A N 1
ATOM 706 C CA . VAL A 1 88 ? 2.079 10.265 -8.395 1.00 85.19 88 VAL A CA 1
ATOM 707 C C . VAL A 1 88 ? 0.768 9.498 -8.482 1.00 85.19 88 VAL A C 1
ATOM 709 O O . VAL A 1 88 ? 0.480 8.872 -9.502 1.00 85.19 88 VAL A O 1
ATOM 712 N N . CYS A 1 89 ? -0.027 9.513 -7.416 1.00 89.56 89 CYS A N 1
ATOM 713 C CA . CYS A 1 89 ? -1.328 8.866 -7.474 1.00 89.56 89 CYS A CA 1
ATOM 714 C C . CYS A 1 89 ? -2.248 9.545 -8.505 1.00 89.56 89 CYS A C 1
ATOM 716 O O . CYS A 1 89 ? -2.027 10.691 -8.888 1.00 89.56 89 CYS A O 1
ATOM 718 N N . ASP A 1 90 ? -3.231 8.802 -9.004 1.00 90.25 90 ASP A N 1
ATOM 719 C CA . ASP A 1 90 ? -4.092 9.153 -10.140 1.00 90.25 90 ASP A CA 1
ATOM 720 C C . ASP A 1 90 ? -3.403 9.295 -11.518 1.00 90.25 90 ASP A C 1
ATOM 722 O O . ASP A 1 90 ? -4.100 9.315 -12.533 1.00 90.25 90 ASP A O 1
ATOM 726 N N . ASN A 1 91 ? -2.067 9.281 -11.608 1.00 90.81 91 ASN A N 1
ATOM 727 C CA . ASN A 1 91 ? -1.372 9.171 -12.896 1.00 90.81 91 ASN A CA 1
ATOM 728 C C . ASN A 1 91 ? -1.429 7.745 -13.459 1.00 90.81 91 ASN A C 1
ATOM 730 O O . ASN A 1 91 ? -1.744 6.786 -12.758 1.00 90.81 91 ASN A O 1
ATOM 734 N N . SER A 1 92 ? -1.083 7.595 -14.737 1.00 91.62 92 SER A N 1
ATOM 735 C CA . SER A 1 92 ? -0.946 6.297 -15.401 1.00 91.62 92 SER A CA 1
ATOM 736 C C . SER A 1 92 ? 0.523 5.899 -15.553 1.00 91.62 92 SER A C 1
ATOM 738 O O . SER A 1 92 ? 1.408 6.750 -15.641 1.00 91.62 92 SER A O 1
ATOM 740 N N . ILE A 1 93 ? 0.784 4.590 -15.599 1.00 92.12 93 ILE A N 1
ATOM 741 C CA . ILE A 1 93 ? 2.088 4.041 -15.985 1.00 92.12 93 ILE A CA 1
ATOM 742 C C . ILE A 1 93 ? 1.993 3.682 -17.464 1.00 92.12 93 ILE A C 1
ATOM 744 O O . ILE A 1 93 ? 1.271 2.754 -17.837 1.00 92.12 93 ILE A O 1
ATOM 748 N N . THR A 1 94 ? 2.707 4.423 -18.308 1.00 92.94 94 THR A N 1
ATOM 749 C CA . THR A 1 94 ? 2.651 4.276 -19.768 1.00 92.94 94 THR A CA 1
ATOM 750 C C . THR A 1 94 ? 4.034 4.404 -20.393 1.00 92.94 94 THR A C 1
ATOM 752 O O . THR A 1 94 ? 4.844 5.191 -19.910 1.00 92.94 94 THR A O 1
ATOM 755 N N . SER A 1 95 ? 4.285 3.705 -21.497 1.00 93.31 95 SER A N 1
ATOM 756 C CA . SER A 1 95 ? 5.465 3.914 -22.350 1.00 93.31 95 SER A CA 1
ATOM 757 C C . SER A 1 95 ? 5.119 3.599 -23.798 1.00 93.31 95 SER A C 1
ATOM 759 O O . SER A 1 95 ? 4.403 2.637 -24.066 1.00 93.31 95 SER A O 1
ATOM 761 N N . GLY A 1 96 ? 5.578 4.435 -24.734 1.00 89.31 96 GLY A N 1
ATOM 762 C CA . GLY A 1 96 ? 5.378 4.209 -26.170 1.00 89.31 96 GLY A CA 1
ATOM 763 C C . GLY A 1 96 ? 3.911 4.088 -26.611 1.00 89.31 96 GLY A C 1
ATOM 764 O O . GLY A 1 96 ? 3.632 3.424 -27.601 1.00 89.31 96 GLY A O 1
ATOM 765 N N . GLY A 1 97 ? 2.965 4.684 -25.874 1.00 89.94 97 GLY A N 1
ATOM 766 C CA . GLY A 1 97 ? 1.522 4.571 -26.139 1.00 89.94 97 GLY A CA 1
ATOM 767 C C . GLY A 1 97 ? 0.844 3.330 -25.540 1.00 89.94 97 GLY A C 1
ATOM 768 O O . GLY A 1 97 ? -0.376 3.213 -25.623 1.00 89.94 97 GLY A O 1
ATOM 769 N N . VAL A 1 98 ? 1.598 2.435 -24.896 1.00 93.25 98 VAL A N 1
ATOM 770 C CA . VAL A 1 98 ? 1.067 1.290 -24.143 1.00 93.25 98 VAL A CA 1
ATOM 771 C C . VAL A 1 98 ? 0.780 1.711 -22.704 1.00 93.25 98 VAL A C 1
ATOM 773 O O . VAL A 1 98 ? 1.588 2.403 -22.078 1.00 93.25 98 VAL A O 1
ATOM 776 N N . ILE A 1 99 ? -0.373 1.293 -22.176 1.00 94.00 99 ILE A N 1
ATOM 777 C CA . ILE A 1 99 ? -0.800 1.557 -20.798 1.00 94.00 99 ILE A CA 1
ATOM 778 C C . ILE A 1 99 ? -0.613 0.287 -19.967 1.00 94.00 99 ILE A C 1
ATOM 780 O O . ILE A 1 99 ? -1.326 -0.692 -20.165 1.00 94.00 99 ILE A O 1
ATOM 784 N N . TYR A 1 100 ? 0.304 0.335 -19.004 1.00 94.38 100 TYR A N 1
ATOM 785 C CA . TYR A 1 100 ? 0.580 -0.761 -18.066 1.00 94.38 100 TYR A CA 1
ATOM 786 C C . TYR A 1 100 ? -0.262 -0.646 -16.795 1.00 94.38 100 TYR A C 1
ATOM 788 O O . TYR A 1 100 ? -0.607 -1.644 -16.168 1.00 94.38 100 TYR A O 1
ATOM 796 N N . MET A 1 101 ? -0.630 0.583 -16.427 1.00 95.00 101 MET A N 1
ATOM 797 C CA . MET A 1 101 ? -1.586 0.865 -15.364 1.00 95.00 101 MET A CA 1
ATOM 798 C C . MET A 1 101 ? -2.367 2.127 -15.708 1.00 95.00 101 MET A C 1
ATOM 800 O O . MET A 1 101 ? -1.769 3.181 -15.905 1.00 95.00 101 MET A O 1
ATOM 804 N N . GLN A 1 102 ? -3.699 2.035 -15.758 1.00 93.56 102 GLN A N 1
ATOM 805 C CA . GLN A 1 102 ? -4.551 3.190 -16.076 1.00 93.56 102 GLN A CA 1
ATOM 806 C C . GLN A 1 102 ? -4.493 4.274 -15.000 1.00 93.56 102 GLN A C 1
ATOM 808 O O . GLN A 1 102 ? -4.569 5.455 -15.319 1.00 93.56 102 GLN A O 1
ATOM 813 N N . ARG A 1 103 ? -4.388 3.867 -13.732 1.00 92.06 103 ARG A N 1
ATOM 814 C CA . ARG A 1 103 ? -4.401 4.780 -12.595 1.00 92.06 103 ARG A CA 1
ATOM 815 C C . ARG A 1 103 ? -3.639 4.196 -11.414 1.00 92.06 103 ARG A C 1
ATOM 817 O O . ARG A 1 103 ? -4.006 3.130 -10.925 1.00 92.06 103 ARG A O 1
ATOM 824 N N . ILE A 1 104 ? -2.628 4.909 -10.938 1.00 92.81 104 ILE A N 1
ATOM 825 C CA . ILE A 1 104 ? -1.894 4.589 -9.715 1.00 92.81 104 ILE A CA 1
ATOM 826 C C . ILE A 1 104 ? -2.823 4.878 -8.522 1.00 92.81 104 ILE A C 1
ATOM 828 O O . ILE A 1 104 ? -3.290 6.012 -8.385 1.00 92.81 104 ILE A O 1
ATOM 832 N N . PRO A 1 105 ? -3.126 3.893 -7.657 1.00 93.50 105 PRO A N 1
ATOM 833 C CA . PRO A 1 105 ? -3.962 4.107 -6.485 1.00 93.50 105 PRO A CA 1
ATOM 834 C C . PRO A 1 105 ? -3.343 5.143 -5.543 1.00 93.50 105 PRO A C 1
ATOM 836 O O . PRO A 1 105 ? -2.127 5.175 -5.354 1.00 93.50 105 PRO A O 1
ATOM 839 N N . CYS A 1 106 ? -4.179 5.984 -4.938 1.00 91.44 106 CYS A N 1
ATOM 840 C CA . CYS A 1 106 ? -3.762 6.851 -3.838 1.00 91.44 106 CYS A CA 1
ATOM 841 C C . CYS A 1 106 ? -3.835 6.083 -2.514 1.00 91.44 106 CYS A C 1
ATOM 843 O O . CYS A 1 106 ? -4.704 5.228 -2.338 1.00 91.44 106 CYS A O 1
ATOM 845 N N . ASP A 1 107 ? -2.973 6.445 -1.560 1.00 90.75 107 ASP A N 1
ATOM 846 C CA . ASP A 1 107 ? -3.116 5.974 -0.182 1.00 90.75 107 ASP A CA 1
ATOM 847 C C . ASP A 1 107 ? -4.515 6.332 0.366 1.00 90.75 107 ASP A C 1
ATOM 849 O O . ASP A 1 107 ? -4.994 7.431 0.087 1.00 90.75 107 ASP A O 1
ATOM 853 N N . PRO A 1 108 ? -5.183 5.481 1.170 1.00 90.44 108 PRO A N 1
ATOM 854 C CA . PRO A 1 108 ? -6.528 5.767 1.673 1.00 90.44 108 PRO A CA 1
ATOM 855 C C . PRO A 1 108 ? -6.670 7.055 2.497 1.00 90.44 108 PRO A C 1
ATOM 857 O O . PRO A 1 108 ? -7.778 7.576 2.615 1.00 90.44 108 PRO A O 1
ATOM 860 N N . ILE A 1 109 ? -5.587 7.546 3.110 1.00 86.94 109 ILE A N 1
ATOM 861 C CA . ILE A 1 109 ? -5.569 8.832 3.822 1.00 86.94 109 ILE A CA 1
ATOM 862 C C . ILE A 1 109 ? -5.030 9.938 2.903 1.00 86.94 109 ILE A C 1
ATOM 864 O O . ILE A 1 109 ? -5.459 11.081 3.022 1.00 86.94 109 ILE A O 1
ATOM 868 N N . ASN A 1 110 ? -4.148 9.599 1.959 1.00 82.25 110 ASN A N 1
ATOM 869 C CA . ASN A 1 110 ? -3.596 10.494 0.934 1.00 82.25 110 ASN A CA 1
ATOM 870 C C . ASN A 1 110 ? -3.053 11.830 1.478 1.00 82.25 110 ASN A C 1
ATOM 872 O O . ASN A 1 110 ? -3.214 12.886 0.869 1.00 82.25 110 ASN A O 1
ATOM 876 N N . VAL A 1 111 ? -2.417 11.792 2.649 1.00 77.38 111 VAL A N 1
ATOM 877 C CA . VAL A 1 111 ? -1.729 12.943 3.244 1.00 77.38 111 VAL A CA 1
ATOM 878 C C . VAL A 1 111 ? -0.247 12.629 3.346 1.00 77.38 111 VAL A C 1
ATOM 880 O O . VAL A 1 111 ? 0.130 11.547 3.792 1.00 77.38 111 VAL A O 1
ATOM 883 N N . ALA A 1 112 ? 0.616 13.562 2.952 1.00 67.56 112 ALA A N 1
ATOM 884 C CA . ALA A 1 112 ? 2.050 13.406 3.173 1.00 67.56 112 ALA A CA 1
ATOM 885 C C . ALA A 1 112 ? 2.340 13.306 4.691 1.00 67.56 112 ALA A C 1
ATOM 887 O O . ALA A 1 112 ? 1.742 14.064 5.459 1.00 67.56 112 ALA A O 1
ATOM 888 N N . PRO A 1 113 ? 3.236 12.407 5.153 1.00 64.69 113 PRO A N 1
ATOM 889 C CA . PRO A 1 113 ? 4.121 11.515 4.390 1.00 64.69 113 PRO A CA 1
ATOM 890 C C . PRO A 1 113 ? 3.563 10.096 4.123 1.00 64.69 113 PRO A C 1
ATOM 892 O O . PRO A 1 113 ? 4.324 9.227 3.711 1.00 64.69 113 PRO A O 1
ATOM 895 N N . LEU A 1 114 ? 2.271 9.834 4.353 1.00 66.88 114 LEU A N 1
ATOM 896 C CA . LEU A 1 114 ? 1.642 8.504 4.229 1.00 66.88 114 LEU A CA 1
ATOM 897 C C . LEU A 1 114 ? 1.365 8.069 2.776 1.00 66.88 114 LEU A C 1
ATOM 899 O O . LEU A 1 114 ? 0.713 7.055 2.550 1.00 66.88 114 LEU A O 1
ATOM 903 N N . THR A 1 115 ? 1.827 8.820 1.779 1.00 81.44 115 THR A N 1
ATOM 904 C CA . THR A 1 115 ? 1.635 8.476 0.367 1.00 81.44 115 THR A CA 1
ATOM 905 C C . THR A 1 115 ? 2.532 7.311 -0.044 1.00 81.44 115 THR A C 1
ATOM 907 O O . THR A 1 115 ? 3.651 7.172 0.456 1.00 81.44 115 THR A O 1
ATOM 910 N N . TYR A 1 116 ? 2.076 6.494 -0.999 1.00 88.69 116 TYR A N 1
ATOM 911 C CA . TYR A 1 116 ? 2.922 5.455 -1.586 1.00 88.69 116 TY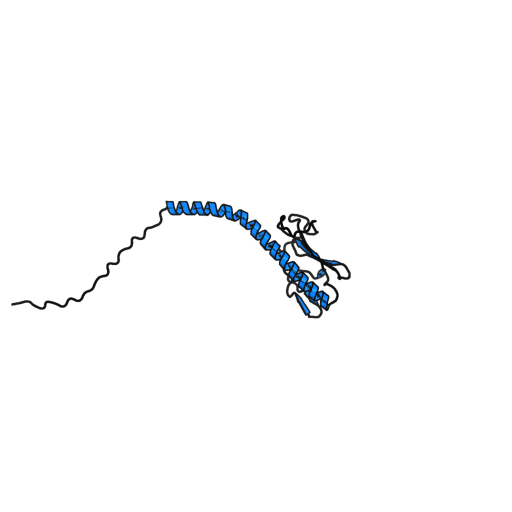R A CA 1
ATOM 912 C C . TYR A 1 116 ? 4.183 6.063 -2.178 1.00 88.69 116 TYR A C 1
ATOM 914 O O . TYR A 1 116 ? 4.134 7.080 -2.872 1.00 88.69 116 TYR A O 1
ATOM 922 N N . ARG A 1 117 ? 5.316 5.424 -1.902 1.00 87.62 117 ARG A N 1
ATOM 923 C CA . ARG A 1 117 ? 6.613 5.870 -2.385 1.00 87.62 117 ARG A CA 1
ATOM 924 C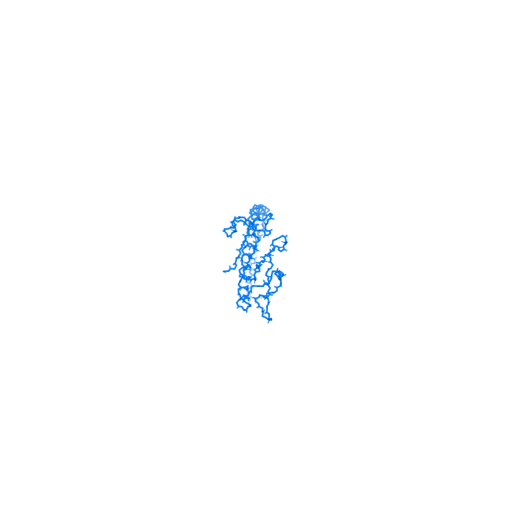 C . ARG A 1 117 ? 7.205 4.825 -3.303 1.00 87.62 117 ARG A C 1
ATOM 926 O O . ARG A 1 117 ? 7.294 3.655 -2.950 1.00 87.62 117 ARG A O 1
ATOM 933 N N . TYR A 1 118 ? 7.658 5.292 -4.452 1.00 90.94 118 TYR A N 1
ATOM 934 C CA . TYR A 1 118 ? 8.403 4.516 -5.421 1.00 90.94 118 TYR A CA 1
ATOM 935 C C . TYR A 1 118 ? 9.789 5.137 -5.581 1.00 90.94 118 TYR A C 1
ATOM 937 O O . TYR A 1 118 ? 9.925 6.356 -5.703 1.00 90.94 118 TYR A O 1
ATOM 945 N N . SER A 1 119 ? 10.821 4.302 -5.541 1.00 89.94 119 SER A N 1
ATOM 946 C CA . SER A 1 119 ? 12.197 4.708 -5.801 1.00 89.94 119 SER A CA 1
ATOM 947 C C . SER A 1 119 ? 12.873 3.675 -6.689 1.00 89.94 119 SER A C 1
ATOM 949 O O . SER A 1 119 ? 12.896 2.505 -6.332 1.00 89.94 119 SER A O 1
ATOM 951 N N . SER A 1 120 ? 13.470 4.095 -7.798 1.00 88.94 120 SER A N 1
ATOM 952 C CA . SER A 1 120 ? 14.379 3.290 -8.610 1.00 88.94 120 SER A CA 1
ATOM 953 C C . SER A 1 120 ? 15.807 3.794 -8.418 1.00 88.94 120 SER A C 1
ATOM 955 O O . SER A 1 120 ? 16.034 4.982 -8.178 1.00 88.94 120 SER A O 1
ATOM 957 N N . ALA A 1 121 ? 16.780 2.886 -8.472 1.00 85.25 121 ALA A N 1
ATOM 958 C CA . ALA A 1 121 ? 18.194 3.250 -8.477 1.00 85.25 121 ALA A CA 1
ATOM 959 C C . ALA A 1 121 ? 18.720 3.180 -9.910 1.00 85.25 121 ALA A C 1
ATOM 961 O O . ALA A 1 121 ? 18.441 2.202 -10.606 1.00 85.25 121 ALA A O 1
ATOM 962 N N . ALA A 1 122 ? 19.490 4.185 -10.344 1.00 82.81 122 ALA A N 1
ATOM 963 C CA . ALA A 1 122 ? 20.122 4.181 -11.662 1.00 82.81 122 ALA A CA 1
ATOM 964 C C . ALA A 1 122 ? 20.928 2.877 -11.852 1.00 82.81 122 ALA A C 1
ATOM 966 O O . ALA A 1 122 ? 21.708 2.529 -10.961 1.00 82.81 122 ALA A O 1
ATOM 967 N N . PRO A 1 123 ? 20.744 2.137 -12.964 1.00 87.62 123 PRO A N 1
ATOM 968 C CA . PRO A 1 123 ? 20.080 2.522 -14.219 1.00 87.62 123 PRO A CA 1
ATOM 969 C C . PRO A 1 123 ? 18.602 2.067 -14.346 1.00 87.62 123 PRO A C 1
ATOM 971 O O . PRO A 1 123 ? 18.178 1.607 -15.398 1.00 87.62 123 PRO A O 1
ATOM 974 N N . ASN A 1 124 ? 17.811 2.177 -13.275 1.00 90.69 124 ASN A N 1
ATOM 975 C CA . ASN A 1 124 ? 16.405 1.756 -13.159 1.00 90.69 124 ASN A CA 1
ATOM 976 C C . ASN A 1 124 ? 16.170 0.254 -13.361 1.00 90.69 124 ASN A C 1
ATOM 978 O O . ASN A 1 124 ? 15.141 -0.170 -13.880 1.00 90.69 124 ASN A O 1
ATOM 982 N N . LEU A 1 125 ? 17.118 -0.569 -12.920 1.00 90.06 125 LEU A N 1
ATOM 983 C CA . LEU A 1 125 ? 16.994 -2.031 -12.974 1.00 90.06 125 LEU A CA 1
ATOM 984 C C . LEU A 1 125 ? 16.422 -2.639 -11.694 1.00 90.06 125 LEU A C 1
ATOM 986 O O . LEU A 1 125 ? 16.051 -3.809 -11.689 1.00 90.06 125 LEU A O 1
ATOM 990 N N . ILE A 1 126 ? 16.361 -1.847 -10.627 1.00 91.94 126 ILE A N 1
ATOM 991 C CA . ILE A 1 126 ? 15.790 -2.220 -9.337 1.00 91.94 126 ILE A CA 1
ATOM 992 C C . ILE A 1 126 ? 14.876 -1.103 -8.855 1.00 91.94 126 ILE A C 1
ATOM 994 O O . ILE A 1 126 ? 15.125 0.077 -9.135 1.00 91.94 126 ILE A O 1
ATOM 998 N N . TYR A 1 127 ? 13.848 -1.479 -8.102 1.00 92.38 127 TYR A N 1
ATOM 999 C CA . TYR A 1 127 ? 12.973 -0.526 -7.440 1.00 92.38 127 TYR A CA 1
ATOM 1000 C C . TYR A 1 127 ? 12.655 -0.936 -6.002 1.00 92.38 127 TYR A C 1
ATOM 1002 O O . TYR A 1 127 ? 12.759 -2.098 -5.605 1.00 92.38 127 TYR A O 1
ATOM 1010 N N . THR A 1 128 ? 12.210 0.054 -5.239 1.00 91.50 128 THR A N 1
ATOM 1011 C CA . THR A 1 128 ? 11.641 -0.076 -3.905 1.00 91.50 128 THR A CA 1
ATOM 1012 C C . THR A 1 128 ? 10.281 0.615 -3.891 1.00 91.50 128 THR A C 1
ATOM 1014 O O . THR A 1 128 ? 10.178 1.802 -4.207 1.00 91.50 128 THR A O 1
ATOM 1017 N N . LEU A 1 129 ? 9.240 -0.128 -3.520 1.00 91.50 129 LEU A N 1
ATOM 1018 C CA . LEU A 1 129 ? 7.901 0.380 -3.235 1.00 91.50 129 LEU A CA 1
ATOM 1019 C C . LEU A 1 129 ? 7.660 0.340 -1.731 1.00 91.50 129 LEU A C 1
ATOM 1021 O O . LEU A 1 129 ? 7.871 -0.698 -1.111 1.00 91.50 129 LEU A O 1
ATOM 1025 N N . VAL A 1 130 ? 7.189 1.442 -1.157 1.00 90.38 130 VAL A N 1
ATOM 1026 C CA . VAL A 1 130 ? 6.953 1.567 0.285 1.00 90.38 130 VAL A CA 1
ATOM 1027 C C . VAL A 1 130 ? 5.565 2.143 0.540 1.00 90.38 130 VAL A C 1
ATOM 1029 O O . VAL A 1 130 ? 5.179 3.148 -0.061 1.00 90.38 130 VAL A O 1
ATOM 1032 N N . ALA A 1 131 ? 4.838 1.530 1.472 1.00 90.19 131 ALA A N 1
ATOM 1033 C CA . ALA A 1 131 ? 3.636 2.089 2.081 1.00 90.19 131 ALA A CA 1
ATOM 1034 C C . ALA A 1 131 ? 3.821 2.157 3.599 1.00 90.19 131 ALA A C 1
ATOM 1036 O O . ALA A 1 131 ? 4.309 1.202 4.206 1.00 90.19 131 ALA A O 1
ATOM 1037 N N . CYS A 1 132 ? 3.411 3.264 4.215 1.00 88.75 132 CYS A N 1
ATOM 1038 C CA . CYS A 1 132 ? 3.398 3.382 5.670 1.00 88.75 132 CYS A CA 1
ATOM 1039 C C . CYS A 1 132 ? 2.153 2.681 6.228 1.00 88.75 132 CYS A C 1
ATOM 1041 O O . CYS A 1 132 ? 1.036 2.927 5.773 1.00 88.75 132 CYS A O 1
ATOM 1043 N N . LEU A 1 133 ? 2.351 1.796 7.200 1.00 88.44 133 LEU A N 1
ATOM 1044 C CA . LEU A 1 133 ? 1.286 1.068 7.876 1.00 88.44 133 LEU A CA 1
ATOM 1045 C C . LEU A 1 133 ? 0.866 1.801 9.145 1.00 88.44 133 LEU A C 1
ATOM 1047 O O . LEU A 1 133 ? 1.691 2.341 9.876 1.00 88.44 133 LEU A O 1
ATOM 1051 N N . GLU A 1 134 ? -0.427 1.764 9.440 1.00 87.81 134 GLU A N 1
ATOM 1052 C CA . GLU A 1 134 ? -0.974 2.336 10.671 1.00 87.81 134 GLU A CA 1
ATOM 1053 C C . GLU A 1 134 ? -0.996 1.312 11.818 1.00 87.81 134 GLU A C 1
ATOM 1055 O O . GLU A 1 134 ? -0.865 1.669 12.990 1.00 87.81 134 GLU A O 1
ATOM 1060 N N . ASN A 1 135 ? -1.160 0.024 11.503 1.00 87.75 135 ASN A N 1
ATOM 1061 C CA . ASN A 1 135 ? -1.164 -1.051 12.484 1.00 87.75 135 ASN A CA 1
ATOM 1062 C C . ASN A 1 135 ? 0.257 -1.452 12.903 1.00 87.75 135 ASN A C 1
ATOM 1064 O O . ASN A 1 135 ? 0.956 -2.186 12.205 1.00 87.75 135 ASN A O 1
ATOM 1068 N N . VAL A 1 136 ? 0.629 -1.082 14.128 1.00 84.38 136 VAL A N 1
ATOM 1069 C CA . VAL A 1 136 ? 1.928 -1.429 14.727 1.00 84.38 136 VAL A CA 1
ATOM 1070 C C . VAL A 1 136 ? 2.155 -2.928 14.930 1.00 84.38 136 VAL A C 1
ATOM 1072 O O . VAL A 1 136 ? 3.295 -3.371 15.037 1.00 84.38 136 VAL A O 1
ATOM 1075 N N . ASN A 1 137 ? 1.075 -3.708 14.985 1.00 87.38 137 ASN A N 1
ATOM 1076 C CA . ASN A 1 137 ? 1.104 -5.150 15.211 1.00 87.38 137 ASN A CA 1
ATOM 1077 C C . ASN A 1 137 ? 0.885 -5.945 13.914 1.00 87.38 137 ASN A C 1
ATOM 1079 O O . ASN A 1 137 ? 0.528 -7.122 13.974 1.00 87.38 137 ASN A O 1
ATOM 1083 N N . ASP A 1 138 ? 1.031 -5.324 12.737 1.00 89.25 138 ASP A N 1
ATOM 1084 C CA . ASP A 1 138 ? 0.968 -6.064 11.475 1.00 89.25 138 ASP A CA 1
ATOM 1085 C C . ASP A 1 138 ? 2.158 -7.032 11.372 1.00 89.25 138 ASP A C 1
ATOM 1087 O O . ASP A 1 138 ? 3.312 -6.652 11.565 1.00 89.25 138 ASP A O 1
ATOM 1091 N N . GLN A 1 139 ? 1.882 -8.304 11.089 1.00 90.38 139 GLN A N 1
ATOM 1092 C CA . GLN A 1 139 ? 2.910 -9.348 11.012 1.00 90.38 139 GLN A CA 1
ATOM 1093 C C . GLN A 1 139 ? 3.806 -9.217 9.777 1.00 90.38 139 GLN A C 1
ATOM 1095 O O . GLN A 1 139 ? 4.883 -9.803 9.743 1.00 90.38 139 GLN A O 1
ATOM 1100 N N . GLN A 1 140 ? 3.358 -8.482 8.759 1.00 90.38 140 GLN A N 1
ATOM 1101 C CA . GLN A 1 140 ? 4.074 -8.301 7.500 1.00 90.38 140 GLN A CA 1
ATOM 1102 C C . GLN A 1 140 ? 4.871 -6.995 7.464 1.00 90.38 140 GLN A C 1
ATOM 1104 O O . GLN A 1 140 ? 5.443 -6.684 6.426 1.00 90.38 140 GLN A O 1
ATOM 1109 N N . LYS A 1 141 ? 4.896 -6.221 8.557 1.00 89.00 141 LYS A N 1
ATOM 1110 C CA . LYS A 1 141 ? 5.668 -4.978 8.629 1.00 89.00 141 LYS A CA 1
ATOM 1111 C C . LYS A 1 141 ? 7.170 -5.241 8.536 1.00 89.00 141 LYS A C 1
ATOM 1113 O O . LYS A 1 141 ? 7.670 -6.253 9.033 1.00 89.00 141 LYS A O 1
ATOM 1118 N N . ASP A 1 142 ? 7.887 -4.281 7.974 1.00 88.12 142 ASP A N 1
ATOM 1119 C CA . ASP A 1 142 ? 9.339 -4.312 7.889 1.00 88.12 142 ASP A CA 1
ATOM 1120 C C . ASP A 1 142 ? 9.970 -4.337 9.294 1.00 88.12 142 ASP A C 1
ATOM 1122 O O . ASP A 1 142 ? 9.432 -3.802 10.272 1.00 88.12 142 ASP A O 1
ATOM 1126 N N . SER A 1 143 ? 11.142 -4.969 9.411 1.00 80.25 143 SER A N 1
ATOM 1127 C CA . SER A 1 143 ? 11.860 -5.076 10.691 1.00 80.25 143 SER A CA 1
ATOM 1128 C C . SER A 1 143 ? 12.493 -3.757 11.152 1.00 80.25 143 SER A C 1
ATOM 1130 O O . SER A 1 143 ? 12.840 -3.632 12.324 1.00 80.25 143 SER A O 1
ATOM 1132 N N . ALA A 1 144 ? 12.629 -2.779 10.256 1.00 73.94 144 ALA A N 1
ATOM 1133 C CA . ALA A 1 144 ? 13.153 -1.448 10.539 1.00 73.94 144 ALA A CA 1
ATOM 1134 C C . ALA A 1 144 ? 12.256 -0.380 9.900 1.00 73.94 144 ALA A C 1
ATOM 1136 O O . ALA A 1 144 ? 11.682 -0.608 8.838 1.00 73.94 144 ALA A O 1
ATOM 1137 N N . ASN A 1 145 ? 12.165 0.792 10.534 1.00 67.56 145 ASN A N 1
ATOM 1138 C CA . ASN A 1 145 ? 11.418 1.924 9.989 1.00 67.56 145 ASN A CA 1
ATOM 1139 C C . ASN A 1 145 ? 12.130 2.447 8.736 1.00 67.56 145 ASN A C 1
ATOM 1141 O O . ASN A 1 145 ? 13.275 2.901 8.812 1.00 67.56 145 ASN A O 1
ATOM 1145 N N . VAL A 1 146 ? 11.451 2.412 7.591 1.00 70.94 146 VAL A N 1
ATOM 1146 C CA . VAL A 1 146 ? 11.966 2.968 6.335 1.00 70.94 146 VAL A CA 1
ATOM 1147 C C . VAL A 1 146 ? 11.461 4.407 6.173 1.00 70.94 146 VAL A C 1
ATOM 1149 O O . VAL A 1 146 ? 10.273 4.694 6.338 1.00 70.94 146 VAL A O 1
ATOM 1152 N N . ALA A 1 147 ? 12.350 5.350 5.844 1.00 64.25 147 ALA A N 1
ATOM 1153 C CA . ALA A 1 147 ? 11.941 6.716 5.506 1.00 64.25 147 ALA A CA 1
ATOM 1154 C C . ALA A 1 147 ? 11.052 6.705 4.238 1.00 64.25 147 ALA A C 1
ATOM 1156 O O . ALA A 1 147 ? 11.411 6.051 3.259 1.00 64.25 147 ALA A O 1
ATOM 1157 N N . PRO A 1 148 ? 9.922 7.439 4.191 1.00 67.81 148 PRO A N 1
ATOM 1158 C CA . PRO A 1 148 ? 9.574 8.604 5.000 1.00 67.81 148 PRO A CA 1
ATOM 1159 C C . PRO A 1 148 ? 8.607 8.309 6.156 1.00 67.81 148 PRO A C 1
ATOM 1161 O O . PRO A 1 148 ? 8.107 9.252 6.758 1.00 67.81 148 PRO A O 1
ATOM 1164 N N . CYS A 1 149 ? 8.367 7.046 6.518 1.00 77.44 149 CYS A N 1
ATOM 1165 C CA . CYS A 1 149 ? 7.439 6.681 7.597 1.00 77.44 149 CYS A CA 1
ATOM 1166 C C . CYS A 1 149 ? 7.963 7.035 9.010 1.00 77.44 149 CYS A C 1
ATOM 1168 O O . CYS A 1 149 ? 7.415 6.583 10.014 1.00 77.44 149 CYS A O 1
ATOM 1170 N N . ASN A 1 150 ? 9.029 7.843 9.100 1.00 65.31 150 ASN A N 1
ATOM 1171 C CA . ASN A 1 150 ? 9.599 8.337 10.347 1.00 65.31 150 ASN A CA 1
ATOM 1172 C C . ASN A 1 150 ? 8.655 9.370 10.973 1.00 65.31 150 ASN A C 1
ATOM 1174 O O . ASN A 1 150 ? 8.543 10.494 10.486 1.00 65.31 150 ASN A O 1
ATOM 1178 N N . GLY A 1 151 ? 8.013 8.987 12.078 1.00 59.97 151 GLY A N 1
ATOM 1179 C CA . GLY A 1 151 ? 7.033 9.809 12.783 1.00 59.97 151 GLY A CA 1
ATOM 1180 C C . GLY A 1 151 ? 5.637 9.185 12.755 1.00 59.97 151 GLY A C 1
ATOM 1181 O O . GLY A 1 151 ? 5.151 8.757 11.714 1.00 59.97 151 GLY A O 1
ATOM 1182 N N . THR A 1 152 ? 5.032 9.116 13.944 1.00 52.78 152 THR A N 1
ATOM 1183 C CA . THR A 1 152 ? 3.641 8.752 14.308 1.00 52.78 152 THR A CA 1
ATOM 1184 C C . THR A 1 152 ? 3.019 7.440 13.803 1.00 52.78 152 THR A C 1
ATOM 1186 O O . THR A 1 152 ? 2.147 6.931 14.501 1.00 52.78 152 THR A O 1
ATOM 1189 N N . SER A 1 153 ? 3.463 6.834 12.699 1.00 60.69 153 SER A N 1
ATOM 1190 C CA . SER A 1 153 ? 3.016 5.502 12.242 1.00 60.69 153 SER A CA 1
ATOM 1191 C C . SER A 1 153 ? 4.145 4.465 12.193 1.00 60.69 153 SER A C 1
ATOM 1193 O O . SER A 1 153 ? 3.863 3.295 12.414 1.00 60.69 153 SER A O 1
ATOM 1195 N N . ASN A 1 154 ? 5.409 4.901 12.055 1.00 66.25 154 ASN A N 1
ATOM 1196 C CA . ASN A 1 154 ? 6.698 4.186 12.163 1.00 66.25 154 ASN A CA 1
ATOM 1197 C C . ASN A 1 154 ? 6.895 2.909 11.328 1.00 66.25 154 ASN A C 1
ATOM 1199 O O . ASN A 1 154 ? 8.014 2.638 10.917 1.00 66.25 154 ASN A O 1
ATOM 1203 N N . TRP A 1 155 ? 5.864 2.134 11.035 1.00 82.31 155 TRP A N 1
ATOM 1204 C CA . TRP A 1 155 ? 5.994 0.848 10.374 1.00 82.31 155 TRP A CA 1
ATOM 1205 C C . TRP A 1 155 ? 5.729 0.990 8.887 1.00 82.31 155 TRP A C 1
ATOM 1207 O O . TRP A 1 155 ? 4.853 1.740 8.460 1.00 82.31 155 TRP A O 1
ATOM 1217 N N . SER A 1 156 ? 6.484 0.250 8.092 1.00 88.75 156 SER A N 1
ATOM 1218 C CA . SER A 1 156 ? 6.349 0.226 6.644 1.00 88.75 156 SER A CA 1
ATOM 1219 C C . SER A 1 156 ? 6.106 -1.190 6.150 1.00 88.75 156 SER A C 1
ATOM 1221 O O . SER A 1 156 ? 6.389 -2.169 6.841 1.00 88.75 156 SER A O 1
ATOM 1223 N N . TYR A 1 157 ? 5.543 -1.280 4.955 1.00 91.06 157 TYR A N 1
ATOM 1224 C CA . TYR A 1 157 ? 5.544 -2.483 4.145 1.00 91.06 157 TYR A CA 1
ATOM 1225 C C . TYR A 1 157 ? 6.304 -2.180 2.863 1.00 91.06 157 TYR A C 1
ATOM 1227 O O . TYR A 1 157 ? 5.876 -1.315 2.089 1.00 91.06 157 TYR A O 1
ATOM 1235 N N . THR A 1 158 ? 7.418 -2.879 2.657 1.00 91.50 158 THR A N 1
ATOM 1236 C CA . THR A 1 158 ? 8.273 -2.679 1.490 1.00 91.50 158 THR A CA 1
ATOM 1237 C C . THR A 1 158 ? 8.165 -3.849 0.516 1.00 91.50 158 THR A C 1
ATOM 1239 O O . THR A 1 158 ? 8.280 -5.014 0.893 1.00 91.50 158 THR A O 1
ATOM 1242 N N . LEU A 1 159 ? 7.985 -3.533 -0.767 1.00 92.69 159 LEU A N 1
ATOM 1243 C CA . LEU A 1 159 ? 8.151 -4.472 -1.873 1.00 92.69 159 LEU A CA 1
ATOM 1244 C C . LEU A 1 159 ? 9.384 -4.080 -2.682 1.00 92.69 159 LEU A C 1
ATOM 1246 O O . LEU A 1 159 ? 9.532 -2.930 -3.101 1.00 92.69 159 LEU A O 1
ATOM 1250 N N . LEU A 1 160 ? 10.259 -5.052 -2.904 1.00 92.06 160 LEU A N 1
ATOM 1251 C CA . LEU A 1 160 ? 11.431 -4.918 -3.760 1.00 92.06 160 LEU A CA 1
ATOM 1252 C C . LEU A 1 160 ? 11.145 -5.570 -5.113 1.00 92.06 160 LEU A C 1
ATOM 1254 O O . LEU A 1 160 ? 10.285 -6.452 -5.209 1.00 92.06 160 LEU A O 1
ATOM 1258 N N . SER A 1 161 ? 11.868 -5.136 -6.142 1.00 88.31 161 SER A N 1
ATOM 1259 C CA . SER A 1 161 ? 11.915 -5.870 -7.406 1.00 88.31 161 SER A CA 1
ATOM 1260 C C . SER A 1 161 ? 12.372 -7.323 -7.173 1.00 88.31 161 SER A C 1
ATOM 1262 O O . SER A 1 161 ? 13.243 -7.520 -6.318 1.00 88.31 161 SER A O 1
ATOM 1264 N N . PRO A 1 162 ? 11.823 -8.307 -7.910 1.00 83.56 162 PRO A N 1
ATOM 1265 C CA . PRO A 1 162 ? 12.262 -9.703 -7.863 1.00 83.56 162 PRO A CA 1
ATOM 1266 C C . PRO A 1 162 ? 13.746 -9.899 -8.197 1.00 83.56 162 PRO A C 1
ATOM 1268 O O . PRO A 1 162 ? 14.299 -9.082 -8.977 1.00 83.56 162 PRO A O 1
#

pLDDT: mean 83.98, std 12.69, range [44.09, 96.56]

Foldseek 3Di:
DDDDDDDDDDDPPPDPPPPPPPDDDDPVNVVVVVVVVVVVVVVVVVVVVVVVLVVLQVVVVVLVVLVLQLQVVVCVVVVAGDAQVQPDFQDFDDDPRDTSGNTRHFRPVNDPPQTWGKHADPVRRKIKIKGQGQDPPDPQWDPAFDPPNPDDRRTMHMDMRD

Radius of gyration: 34.54 Å; chains: 1; bounding box: 130×28×58 Å

Sequence (162 aa):
MKKNQKSILRQSSGQEIKNQKFQGFTLIELLVVIVIIGVMTSFLMTNYIGVRIRSRDVQRKSDLRQIQSALEMYRSDVGMYPDTVSFVCDNSITSGGVIYMQRIPCDPINVAPLTYRYSSAAPNLIYTLVACLENVNDQQKDSANVAPCNGTSNWSYTLLSP